Protein AF-A0A8X6Q2C7-F1 (afdb_monomer_lite)

InterPro domains:
  IPR036259 MFS transporter superfamily [G3DSA:1.20.1250.20] (1-107)
  IPR036259 MFS transporter superfamily [SSF103473] (2-97)

Structure (mmCIF, N/CA/C/O backbone):
data_AF-A0A8X6Q2C7-F1
#
_entry.id   AF-A0A8X6Q2C7-F1
#
loop_
_atom_site.group_PDB
_atom_site.id
_atom_site.type_symbol
_atom_site.label_atom_id
_atom_site.label_alt_id
_atom_site.label_comp_id
_atom_site.label_asym_id
_atom_site.label_entity_id
_atom_site.label_seq_id
_atom_site.pdbx_PDB_ins_code
_atom_site.Cartn_x
_atom_site.Cartn_y
_atom_site.Cartn_z
_atom_site.occupancy
_atom_site.B_iso_or_equiv
_atom_site.auth_seq_id
_atom_site.auth_comp_id
_atom_site.auth_asym_id
_atom_site.auth_atom_id
_atom_site.pdbx_PDB_model_num
ATOM 1 N N . MET A 1 1 ? -0.640 -6.255 -30.434 1.00 65.19 1 MET A N 1
ATOM 2 C CA . MET A 1 1 ? 0.072 -6.219 -29.133 1.00 65.19 1 MET A CA 1
ATOM 3 C C . MET A 1 1 ? -0.518 -5.208 -28.147 1.00 65.19 1 MET A C 1
ATOM 5 O O . MET A 1 1 ? -0.652 -5.557 -26.986 1.00 65.19 1 MET A O 1
ATOM 9 N N . VAL A 1 2 ? -0.962 -4.023 -28.588 1.00 87.00 2 VAL A N 1
ATOM 10 C CA . VAL A 1 2 ? -1.562 -2.977 -27.723 1.00 87.00 2 VAL A CA 1
ATOM 11 C C . VAL A 1 2 ? -2.723 -3.473 -26.843 1.00 87.00 2 VAL A C 1
ATOM 13 O O . VAL A 1 2 ? -2.757 -3.171 -25.655 1.00 87.00 2 VAL A O 1
ATOM 16 N N . TRP A 1 3 ? -3.629 -4.294 -27.386 1.00 92.06 3 TRP A N 1
ATOM 17 C CA . TRP A 1 3 ? -4.740 -4.887 -26.627 1.00 92.06 3 TRP A CA 1
ATOM 18 C C . TRP A 1 3 ? -4.294 -5.666 -25.384 1.00 92.06 3 TRP A C 1
ATOM 20 O O . TRP A 1 3 ? -4.934 -5.573 -24.341 1.00 92.06 3 TRP A O 1
ATOM 30 N N . LEU A 1 4 ? -3.173 -6.386 -25.470 1.00 89.19 4 LEU A N 1
ATOM 31 C CA . LEU A 1 4 ? -2.652 -7.189 -24.365 1.00 89.19 4 LEU A CA 1
ATOM 32 C C . LEU A 1 4 ? -2.062 -6.292 -23.267 1.00 89.19 4 LEU A C 1
ATOM 34 O O . LEU A 1 4 ? -2.323 -6.508 -22.088 1.00 89.19 4 LEU A O 1
ATOM 38 N N . THR A 1 5 ? -1.357 -5.223 -23.649 1.00 85.94 5 THR A N 1
ATOM 39 C CA . THR A 1 5 ? -0.850 -4.211 -22.710 1.00 85.94 5 THR A CA 1
ATOM 40 C C . THR A 1 5 ? -1.983 -3.471 -22.003 1.00 85.94 5 THR A C 1
ATOM 42 O O . THR A 1 5 ? -1.907 -3.251 -20.795 1.00 85.94 5 THR A O 1
ATOM 45 N N . ILE A 1 6 ? -3.049 -3.112 -22.726 1.00 89.88 6 ILE A N 1
ATOM 46 C CA . ILE A 1 6 ? -4.230 -2.468 -22.136 1.00 89.88 6 ILE A CA 1
ATOM 47 C C . ILE A 1 6 ? -4.904 -3.422 -21.154 1.00 89.88 6 ILE A C 1
ATOM 49 O O . ILE A 1 6 ? -5.174 -3.028 -20.024 1.00 89.88 6 ILE A O 1
ATOM 53 N N . PHE A 1 7 ? -5.120 -4.678 -21.549 1.00 94.31 7 PHE A N 1
ATOM 54 C CA . PHE A 1 7 ? -5.734 -5.685 -20.687 1.00 94.31 7 PHE A CA 1
ATOM 55 C C . PHE A 1 7 ? -4.966 -5.861 -19.370 1.00 94.31 7 PHE A C 1
ATOM 57 O O . PHE A 1 7 ? -5.559 -5.784 -18.292 1.00 94.31 7 PHE A O 1
ATOM 64 N N . PHE A 1 8 ? -3.640 -6.015 -19.440 1.00 87.88 8 PHE A N 1
ATOM 65 C CA . PHE A 1 8 ? -2.792 -6.147 -18.252 1.00 87.88 8 PHE A CA 1
ATOM 66 C C . PHE A 1 8 ? -2.813 -4.880 -17.384 1.00 87.88 8 PHE A C 1
ATOM 68 O O . PHE A 1 8 ? -2.935 -4.956 -16.163 1.00 87.88 8 PHE A O 1
ATOM 75 N N . SER A 1 9 ? -2.773 -3.703 -18.015 1.00 86.88 9 SER A N 1
ATOM 76 C CA . SER A 1 9 ? -2.796 -2.413 -17.314 1.00 86.88 9 SER A CA 1
ATOM 77 C C . SER A 1 9 ? -4.129 -2.149 -16.606 1.00 86.88 9 SER A C 1
ATOM 79 O O . SER A 1 9 ? -4.149 -1.622 -15.494 1.00 86.88 9 SER A O 1
ATOM 81 N N . MET A 1 10 ? -5.251 -2.507 -17.237 1.00 92.56 10 MET A N 1
ATOM 82 C CA . MET A 1 10 ? -6.589 -2.372 -16.651 1.00 92.56 10 MET A CA 1
ATOM 83 C C . MET A 1 10 ? -6.806 -3.364 -15.517 1.00 92.56 10 MET A C 1
ATOM 85 O O . MET A 1 10 ? -7.309 -2.976 -14.466 1.00 92.56 10 MET A O 1
ATOM 89 N N . SER A 1 11 ? -6.349 -4.605 -15.695 1.00 92.56 11 SER A N 1
ATOM 90 C CA . SER A 1 11 ? -6.397 -5.622 -14.645 1.00 92.56 11 SER A CA 1
ATOM 91 C C . SER A 1 11 ? -5.609 -5.166 -13.415 1.00 92.56 11 SER A C 1
ATOM 93 O O . SER A 1 11 ? -6.149 -5.144 -12.315 1.00 92.56 11 SER A O 1
ATOM 95 N N . GLY A 1 12 ? -4.369 -4.695 -13.595 1.00 89.38 12 GLY A N 1
ATOM 96 C CA . GLY A 1 12 ? -3.554 -4.173 -12.493 1.00 89.38 12 GLY A CA 1
ATOM 97 C C . GLY A 1 12 ? -4.211 -2.999 -11.758 1.00 89.38 12 GLY A C 1
ATOM 98 O O . GLY A 1 12 ? -4.233 -2.972 -10.529 1.00 89.38 12 GLY A O 1
ATOM 99 N N . LYS A 1 13 ? -4.817 -2.058 -12.493 1.00 88.75 13 LYS A N 1
ATOM 100 C CA . LYS A 1 13 ? -5.579 -0.949 -11.895 1.00 88.75 13 LYS A CA 1
ATOM 101 C C . LYS A 1 13 ? -6.782 -1.429 -11.083 1.00 88.75 13 LYS A C 1
ATOM 103 O O . LYS A 1 13 ? -7.018 -0.894 -10.002 1.00 88.75 13 LYS A O 1
ATOM 108 N N . PHE A 1 14 ? -7.515 -2.421 -11.585 1.00 92.44 14 PHE A N 1
ATOM 109 C CA . PHE A 1 14 ? -8.658 -3.000 -10.886 1.00 92.44 14 PHE A CA 1
ATOM 110 C C . PHE A 1 14 ? -8.239 -3.626 -9.551 1.00 92.44 14 PHE A C 1
ATOM 112 O O . PHE A 1 14 ? -8.782 -3.256 -8.512 1.00 92.44 14 PHE A O 1
ATOM 119 N N . PHE A 1 15 ? -7.217 -4.489 -9.558 1.00 90.81 15 PHE A N 1
ATOM 120 C CA . PHE A 1 15 ? -6.711 -5.112 -8.331 1.00 90.81 15 PHE A CA 1
ATOM 121 C C . PHE A 1 15 ? -6.189 -4.082 -7.332 1.00 90.81 15 PHE A C 1
ATOM 123 O O . PHE A 1 15 ? -6.486 -4.182 -6.149 1.00 90.81 15 PHE A O 1
ATOM 130 N N . ASN A 1 16 ? -5.475 -3.052 -7.792 1.00 88.25 16 ASN A N 1
ATOM 131 C CA . ASN A 1 16 ? -4.993 -2.000 -6.902 1.00 88.25 16 ASN A CA 1
ATOM 132 C C . ASN A 1 16 ? -6.144 -1.231 -6.229 1.00 88.25 16 ASN A C 1
ATOM 134 O O . ASN A 1 16 ? -6.060 -0.912 -5.046 1.00 88.25 16 ASN A O 1
ATOM 138 N N . SER A 1 17 ? -7.224 -0.950 -6.966 1.00 90.31 17 SER A N 1
ATOM 139 C CA . SER A 1 17 ? -8.415 -0.304 -6.403 1.00 90.31 17 SER A CA 1
ATOM 140 C C . SER A 1 17 ? -9.125 -1.201 -5.391 1.00 90.31 17 SER A C 1
ATOM 142 O O . SER A 1 17 ? -9.499 -0.723 -4.325 1.00 90.31 17 SER A O 1
ATOM 144 N N . ALA A 1 18 ? -9.285 -2.489 -5.706 1.00 91.62 18 ALA A N 1
ATOM 145 C CA . ALA A 1 18 ? -9.900 -3.457 -4.803 1.00 91.62 18 ALA A CA 1
ATOM 146 C C . ALA A 1 18 ? -9.090 -3.606 -3.506 1.00 91.62 18 ALA A C 1
ATOM 148 O O . ALA A 1 18 ? -9.654 -3.537 -2.422 1.00 91.62 18 ALA A O 1
ATOM 149 N N . SER A 1 19 ? -7.761 -3.719 -3.599 1.00 89.69 19 SER A N 1
ATOM 150 C CA . SER A 1 19 ? -6.889 -3.783 -2.421 1.00 89.69 19 SER A CA 1
ATOM 151 C C . SER A 1 19 ? -6.994 -2.535 -1.547 1.00 89.69 19 SER A C 1
ATOM 153 O O . SER A 1 19 ? -6.989 -2.646 -0.324 1.00 89.69 19 SER A O 1
ATOM 155 N N . PHE A 1 20 ? -7.099 -1.347 -2.151 1.00 86.94 20 PHE A N 1
ATOM 156 C CA . PHE A 1 20 ? -7.241 -0.101 -1.397 1.00 86.94 20 PHE A CA 1
ATOM 157 C C . PHE A 1 20 ? -8.557 -0.050 -0.606 1.00 86.94 20 PHE A C 1
ATOM 159 O O . PHE A 1 20 ? -8.554 0.358 0.554 1.00 86.94 20 PHE A O 1
ATOM 166 N N . ASP A 1 21 ? -9.655 -0.514 -1.205 1.00 88.81 21 ASP A N 1
ATOM 167 C CA . ASP A 1 21 ? -10.957 -0.620 -0.539 1.00 88.81 21 ASP A CA 1
ATOM 168 C C . ASP A 1 21 ? -10.921 -1.632 0.620 1.00 88.81 21 ASP A C 1
ATOM 170 O O . ASP A 1 21 ? -11.278 -1.303 1.752 1.00 88.81 21 ASP A O 1
ATOM 174 N N . THR A 1 22 ? -10.352 -2.821 0.383 1.00 88.25 22 THR A N 1
ATOM 175 C CA . THR A 1 22 ? -10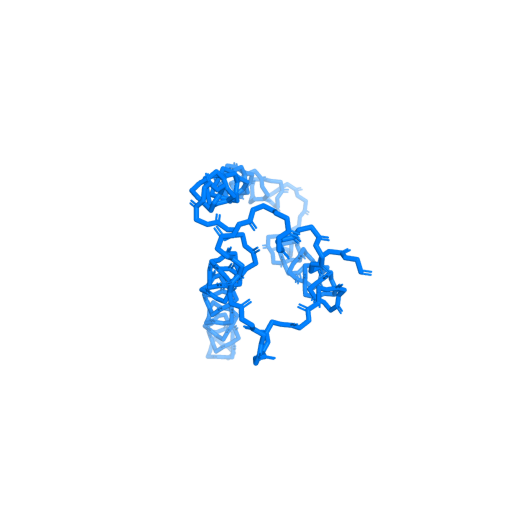.189 -3.859 1.412 1.00 88.25 22 THR A CA 1
ATOM 176 C C . THR A 1 22 ? -9.384 -3.365 2.611 1.00 88.25 22 THR A C 1
ATOM 178 O O . THR A 1 22 ? -9.774 -3.610 3.749 1.00 88.25 22 THR A O 1
ATOM 181 N N . VAL A 1 23 ? -8.281 -2.638 2.396 1.00 86.25 23 VAL A N 1
ATOM 182 C CA . VAL A 1 23 ? -7.478 -2.067 3.495 1.00 86.25 23 VAL A CA 1
ATOM 183 C C . VAL A 1 23 ? -8.300 -1.080 4.324 1.00 86.25 23 VAL 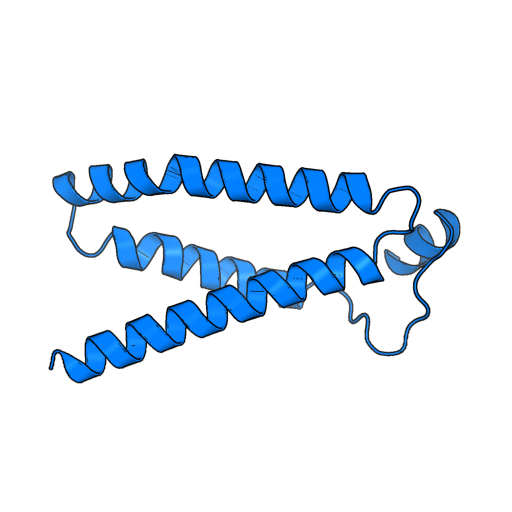A C 1
ATOM 185 O O . VAL A 1 23 ? -8.159 -1.036 5.548 1.00 86.25 23 VAL A O 1
ATOM 188 N N . TYR A 1 24 ? -9.175 -0.305 3.684 1.00 84.94 24 TYR A N 1
ATOM 189 C CA . TYR A 1 24 ? -10.034 0.651 4.375 1.00 84.94 24 TYR A CA 1
ATOM 190 C C . TYR A 1 24 ? -11.059 -0.057 5.270 1.00 84.94 24 TYR A C 1
ATOM 192 O O . TYR A 1 24 ? -11.215 0.304 6.438 1.00 84.94 24 TYR A O 1
ATOM 200 N N . ILE A 1 25 ? -11.691 -1.114 4.753 1.00 86.00 25 ILE A N 1
ATOM 201 C CA . ILE A 1 25 ? -12.619 -1.964 5.512 1.00 86.00 25 ILE A CA 1
ATOM 202 C C . ILE A 1 25 ? -11.889 -2.651 6.668 1.00 86.00 25 ILE A C 1
ATOM 204 O O . ILE A 1 25 ? -12.319 -2.557 7.813 1.00 86.00 25 ILE A O 1
ATOM 208 N N . TYR A 1 26 ? -10.732 -3.253 6.402 1.00 84.56 26 TYR A N 1
ATOM 209 C CA . TYR A 1 26 ? -9.921 -3.933 7.411 1.00 84.56 26 TYR A CA 1
ATOM 210 C C . TYR A 1 26 ? -9.486 -2.990 8.544 1.00 84.56 26 TYR A C 1
ATOM 212 O O . TYR A 1 26 ? -9.532 -3.335 9.725 1.00 84.56 26 TYR A O 1
ATOM 220 N N . THR A 1 27 ? -9.133 -1.748 8.202 1.00 82.88 27 THR A N 1
ATOM 221 C CA . THR A 1 27 ? -8.837 -0.703 9.192 1.00 82.88 27 THR A CA 1
ATOM 222 C C . THR A 1 27 ? -10.075 -0.382 10.040 1.00 82.88 27 THR A C 1
ATOM 224 O O . THR A 1 27 ? -9.965 -0.145 11.241 1.00 82.88 27 THR A O 1
ATOM 227 N N . ALA A 1 28 ? -11.275 -0.403 9.461 1.00 80.94 28 ALA A N 1
ATOM 228 C CA . ALA A 1 28 ? -12.500 -0.224 10.231 1.00 80.94 28 ALA A CA 1
ATOM 229 C C . ALA A 1 28 ? -12.818 -1.425 11.140 1.00 80.94 28 ALA A C 1
ATOM 231 O O . ALA A 1 28 ? -13.373 -1.227 12.216 1.00 80.94 28 ALA A O 1
ATOM 232 N N . GLU A 1 29 ? -12.455 -2.645 10.751 1.00 82.50 29 GLU A N 1
ATOM 233 C CA . GLU A 1 29 ? -12.745 -3.858 11.525 1.00 82.50 29 GLU A CA 1
ATOM 234 C C . GLU A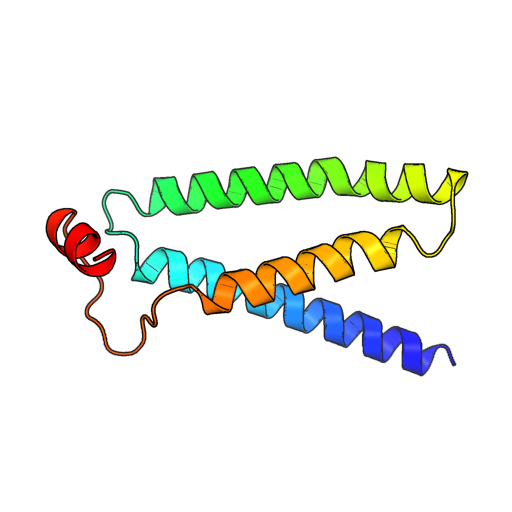 1 29 ? -11.811 -4.063 12.721 1.00 82.50 29 GLU A C 1
ATOM 236 O O . GLU A 1 29 ? -12.247 -4.587 13.741 1.00 82.50 29 GLU A O 1
ATOM 241 N N . ILE A 1 30 ? -10.549 -3.639 12.628 1.00 80.62 30 ILE A N 1
ATOM 242 C CA . ILE A 1 30 ? -9.556 -3.862 13.695 1.00 80.62 30 ILE A CA 1
ATOM 243 C C . ILE A 1 30 ? -9.462 -2.715 14.681 1.00 80.62 30 ILE A C 1
ATOM 245 O O . ILE A 1 30 ? -9.239 -2.939 15.871 1.00 80.62 30 ILE A O 1
ATOM 249 N N . PHE A 1 31 ? -9.594 -1.479 14.205 1.00 78.81 31 PHE A N 1
ATOM 250 C CA . PHE A 1 31 ? -9.421 -0.328 15.076 1.00 78.81 31 PHE A CA 1
ATOM 251 C C . PHE A 1 31 ? -10.751 0.034 15.756 1.00 78.81 31 PHE A C 1
ATOM 253 O O . PHE A 1 31 ? -11.753 0.271 15.060 1.00 78.81 31 PHE A O 1
ATOM 260 N N . PRO A 1 32 ? -10.775 0.144 17.102 1.00 78.56 32 PRO A N 1
ATOM 261 C CA . PRO A 1 32 ? -11.970 0.557 17.819 1.00 78.56 32 PRO A CA 1
ATOM 262 C C . PRO A 1 32 ? -12.317 2.007 17.484 1.00 78.56 32 PRO A C 1
ATOM 264 O O . PRO A 1 32 ? -11.459 2.812 17.104 1.00 78.56 32 PRO A O 1
ATOM 267 N N . THR A 1 33 ? -13.590 2.358 17.630 1.00 80.94 33 THR A N 1
ATOM 268 C CA . THR A 1 33 ? -14.180 3.639 17.200 1.00 80.94 33 THR A CA 1
ATOM 269 C C . THR A 1 33 ? -13.408 4.863 17.695 1.00 80.94 33 THR A C 1
ATOM 271 O O . THR A 1 33 ? -13.285 5.842 16.961 1.00 80.94 33 THR A O 1
ATOM 274 N N . VAL A 1 34 ? -12.818 4.788 18.893 1.00 80.56 34 VAL A N 1
ATOM 275 C CA . VAL A 1 34 ? -12.015 5.863 19.501 1.00 80.56 34 VAL A CA 1
ATOM 276 C C . VAL A 1 34 ? -10.722 6.197 18.745 1.00 80.56 34 VAL A C 1
ATOM 278 O O . VAL A 1 34 ? -10.306 7.352 18.745 1.00 80.56 34 VAL A O 1
ATOM 281 N N . VAL A 1 35 ? -10.093 5.227 18.073 1.00 82.38 35 VAL A N 1
ATOM 282 C CA . VAL A 1 35 ? -8.812 5.415 17.352 1.00 82.38 35 VAL A CA 1
ATOM 283 C C . VAL A 1 35 ? -8.927 5.183 15.848 1.00 82.38 35 VAL A C 1
ATOM 285 O O . VAL A 1 35 ? -7.992 5.488 15.107 1.00 82.38 35 VAL A O 1
ATOM 288 N N . ARG A 1 36 ? -10.083 4.714 15.365 1.00 84.56 36 ARG A N 1
ATOM 289 C CA . ARG A 1 36 ? -10.332 4.429 13.945 1.00 84.56 36 ARG A CA 1
ATOM 290 C C . ARG A 1 36 ? -10.040 5.626 13.040 1.00 84.56 36 ARG A C 1
ATOM 292 O O . ARG A 1 36 ? -9.354 5.475 12.034 1.00 84.56 36 ARG A O 1
ATOM 299 N N . ASN A 1 37 ? -10.479 6.827 13.424 1.00 87.75 37 ASN A N 1
ATOM 300 C CA . ASN A 1 37 ? -10.205 8.046 12.650 1.00 87.75 37 ASN A CA 1
ATOM 301 C C . ASN A 1 37 ? -8.706 8.367 12.558 1.00 87.75 37 ASN A C 1
ATOM 303 O O . ASN A 1 37 ? -8.236 8.823 11.517 1.00 87.75 37 ASN A O 1
ATOM 307 N N . VAL A 1 38 ? -7.941 8.101 13.620 1.00 90.06 38 VAL A N 1
ATOM 308 C CA . VAL A 1 38 ? -6.487 8.316 13.631 1.00 90.06 38 VAL A CA 1
ATOM 309 C C . VAL A 1 38 ? -5.789 7.294 12.732 1.00 90.06 38 VAL A C 1
ATOM 311 O O . VAL A 1 38 ? -4.916 7.676 11.955 1.00 90.06 38 VAL A O 1
ATOM 314 N N . ALA A 1 39 ? -6.208 6.025 12.768 1.00 86.69 39 ALA A N 1
ATOM 315 C CA . ALA A 1 39 ? -5.671 4.963 11.912 1.00 86.69 39 ALA A CA 1
ATOM 316 C C . ALA A 1 39 ? -5.950 5.205 10.413 1.00 86.69 39 ALA A C 1
ATOM 318 O O . ALA A 1 39 ? -5.078 5.053 9.555 1.00 86.69 39 ALA A O 1
ATOM 319 N N . VAL A 1 40 ? -7.160 5.655 10.080 1.00 89.06 40 VAL A N 1
ATOM 320 C CA . VAL A 1 40 ? -7.518 6.039 8.707 1.00 89.06 40 VAL A CA 1
ATOM 321 C C . VAL A 1 40 ? -6.767 7.305 8.264 1.00 89.06 40 VAL A C 1
ATOM 323 O O . VAL A 1 40 ? -6.311 7.407 7.122 1.00 89.06 40 VAL A O 1
ATOM 326 N N . GLY A 1 41 ? -6.589 8.277 9.162 1.00 90.62 41 GLY A N 1
ATOM 327 C CA . GLY A 1 41 ? -5.828 9.496 8.880 1.00 90.62 41 GLY A CA 1
ATOM 328 C C . GLY A 1 41 ? -4.338 9.232 8.637 1.00 90.62 41 GLY A C 1
ATOM 329 O O . GLY A 1 41 ? -3.749 9.788 7.704 1.00 90.62 41 GLY A O 1
ATOM 330 N N . SER A 1 42 ? -3.723 8.350 9.428 1.00 90.38 42 SER A N 1
ATOM 331 C CA . SER A 1 42 ? -2.309 7.989 9.281 1.00 90.38 42 SER A CA 1
ATOM 332 C C . SER A 1 42 ? -2.053 7.211 7.987 1.00 90.38 42 SER A C 1
ATOM 334 O O . SER A 1 42 ? -1.153 7.575 7.227 1.00 90.38 42 SER A O 1
ATOM 336 N N . SER A 1 43 ? -2.895 6.224 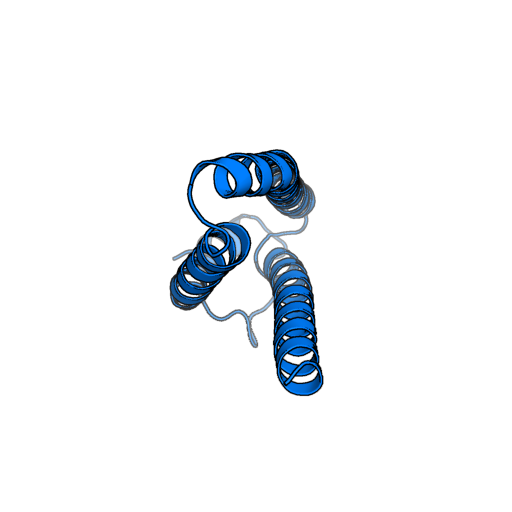7.663 1.00 87.69 43 SER A N 1
ATOM 337 C CA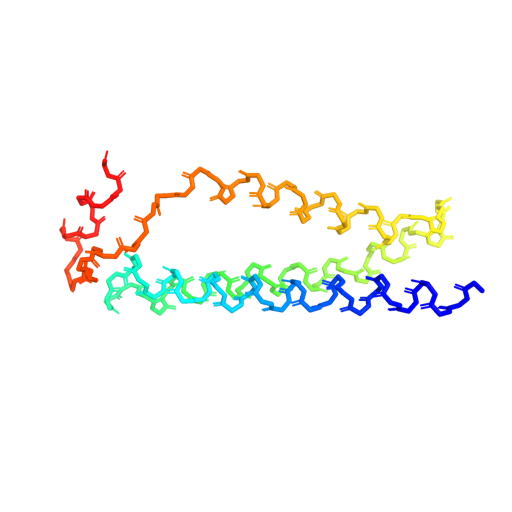 . SER A 1 43 ? -2.812 5.482 6.395 1.00 87.69 43 SER A CA 1
ATOM 338 C C . SER A 1 43 ? -2.996 6.396 5.178 1.00 87.69 43 SER A C 1
ATOM 340 O O . SER A 1 43 ? -2.213 6.334 4.228 1.00 87.69 43 SER A O 1
ATOM 342 N N . SER A 1 44 ? -3.947 7.334 5.236 1.00 89.56 44 SER A N 1
ATOM 343 C CA . SER A 1 44 ? -4.141 8.353 4.194 1.00 89.56 44 SER A CA 1
ATOM 344 C C . SER A 1 44 ? -2.919 9.259 4.018 1.00 89.56 44 SER A C 1
ATOM 346 O O . SER A 1 44 ? -2.584 9.654 2.899 1.00 89.56 44 SER A O 1
ATOM 348 N N . THR A 1 45 ? -2.227 9.587 5.109 1.00 93.19 45 THR A N 1
ATOM 349 C CA . THR A 1 45 ? -0.997 10.389 5.062 1.00 93.19 45 THR A CA 1
ATOM 350 C C . THR A 1 45 ? 0.118 9.626 4.349 1.00 93.19 45 THR A C 1
ATOM 352 O O . THR A 1 45 ? 0.779 10.185 3.473 1.00 93.19 45 THR A O 1
ATOM 355 N N . TRP A 1 46 ? 0.273 8.332 4.638 1.00 91.12 46 TRP A N 1
ATOM 356 C CA . TRP A 1 46 ? 1.249 7.482 3.954 1.00 91.12 46 TRP A CA 1
ATOM 357 C C . TRP A 1 46 ? 0.943 7.324 2.459 1.00 91.12 46 TRP A C 1
ATOM 359 O O . TRP A 1 46 ? 1.840 7.440 1.623 1.00 91.12 46 TRP A O 1
ATOM 369 N N . ALA A 1 47 ? -0.335 7.169 2.099 1.00 89.12 47 ALA A N 1
ATOM 370 C CA . ALA A 1 47 ? -0.767 7.137 0.702 1.00 89.12 47 ALA A CA 1
ATOM 371 C C . ALA A 1 47 ? -0.397 8.431 -0.049 1.00 89.12 47 ALA A C 1
ATOM 373 O O . ALA A 1 47 ? 0.083 8.382 -1.184 1.00 89.12 47 ALA A O 1
ATOM 374 N N . ARG A 1 48 ? -0.549 9.598 0.596 1.00 92.12 48 ARG A N 1
ATOM 375 C CA . ARG A 1 48 ? -0.137 10.894 0.025 1.00 92.12 48 ARG A CA 1
ATOM 376 C C . ARG A 1 48 ? 1.374 11.000 -0.150 1.00 92.12 48 ARG A C 1
ATOM 378 O O . ARG A 1 48 ? 1.812 11.517 -1.172 1.00 92.12 48 ARG A O 1
ATOM 385 N N . ILE A 1 49 ? 2.168 10.484 0.789 1.00 94.31 49 ILE A N 1
ATOM 386 C CA . ILE A 1 49 ? 3.630 10.414 0.636 1.00 94.31 49 ILE A CA 1
ATOM 387 C C . ILE A 1 49 ? 3.990 9.567 -0.592 1.00 94.31 49 ILE A C 1
ATOM 389 O O . ILE A 1 49 ? 4.784 10.005 -1.421 1.00 94.31 49 ILE A O 1
ATOM 393 N N . GLY A 1 50 ? 3.346 8.412 -0.781 1.00 89.81 50 GLY A N 1
ATOM 394 C CA . GLY A 1 50 ? 3.523 7.596 -1.988 1.00 89.81 50 GLY A CA 1
ATOM 395 C C . GLY A 1 50 ? 3.192 8.356 -3.280 1.00 89.81 50 GLY A C 1
ATOM 396 O O . GLY A 1 50 ? 3.954 8.304 -4.246 1.00 89.81 50 GLY A O 1
ATOM 397 N N . ALA A 1 51 ? 2.103 9.130 -3.282 1.00 90.62 51 ALA A N 1
ATOM 398 C CA . ALA A 1 51 ? 1.728 9.973 -4.418 1.00 90.62 51 ALA A CA 1
ATOM 399 C C . ALA A 1 51 ? 2.744 11.096 -4.698 1.00 90.62 51 ALA A C 1
ATOM 401 O O . ALA A 1 51 ? 2.991 11.410 -5.861 1.00 90.62 51 ALA A O 1
ATOM 402 N N . LEU A 1 52 ? 3.370 11.667 -3.661 1.00 94.00 52 LEU A N 1
ATOM 403 C CA . LEU A 1 52 ? 4.448 12.652 -3.812 1.00 94.00 52 LEU A CA 1
ATOM 404 C C . LEU A 1 52 ? 5.710 12.035 -4.423 1.00 94.00 52 LEU A C 1
ATOM 406 O O . LEU A 1 52 ? 6.391 12.703 -5.194 1.00 94.00 52 LEU A O 1
ATOM 410 N N . VAL A 1 53 ? 6.010 10.769 -4.118 1.00 90.81 53 VAL A N 1
ATOM 411 C CA . VAL A 1 53 ? 7.180 10.047 -4.649 1.00 90.81 53 VAL A CA 1
ATOM 412 C C . VAL A 1 53 ? 6.966 9.583 -6.099 1.00 90.81 53 VAL A C 1
ATOM 414 O O . VAL A 1 53 ? 7.921 9.506 -6.873 1.00 90.81 53 VAL A O 1
ATOM 417 N N . ALA A 1 54 ? 5.722 9.329 -6.513 1.00 88.19 54 ALA A N 1
ATOM 418 C CA . ALA A 1 54 ? 5.377 8.854 -7.857 1.00 88.19 54 ALA A CA 1
ATOM 419 C C . ALA A 1 54 ? 5.991 9.658 -9.034 1.00 88.19 54 ALA A C 1
ATOM 421 O O . ALA A 1 54 ? 6.570 9.030 -9.927 1.00 88.19 54 ALA A O 1
ATOM 422 N N . PRO A 1 55 ? 5.927 11.008 -9.086 1.00 89.44 55 PRO A N 1
ATOM 423 C CA . PRO A 1 55 ? 6.556 11.773 -10.166 1.00 89.44 55 PRO A CA 1
ATOM 424 C C . PRO A 1 55 ? 8.085 11.645 -10.181 1.00 89.44 55 PRO A C 1
ATOM 426 O O . PRO A 1 55 ? 8.671 11.602 -11.261 1.00 89.44 55 PRO A O 1
ATOM 429 N N . PHE A 1 56 ? 8.733 11.504 -9.020 1.00 88.12 56 PHE A N 1
ATOM 430 C CA . PHE A 1 56 ? 10.184 11.309 -8.949 1.00 88.12 56 PHE A CA 1
ATOM 431 C C . PHE A 1 56 ? 10.605 9.957 -9.527 1.00 88.12 56 PHE A C 1
ATOM 433 O O . PHE A 1 56 ? 11.601 9.886 -10.240 1.00 88.12 56 PHE A O 1
ATOM 440 N N . ILE A 1 57 ? 9.821 8.896 -9.302 1.00 86.06 57 ILE A N 1
ATOM 441 C CA . ILE A 1 57 ? 10.071 7.580 -9.919 1.00 86.06 57 ILE A CA 1
ATOM 442 C C . ILE A 1 57 ? 10.040 7.692 -11.448 1.00 86.06 57 ILE A C 1
ATOM 444 O O . ILE A 1 57 ? 10.886 7.118 -12.135 1.00 86.06 57 ILE A O 1
ATOM 448 N N . ARG A 1 58 ? 9.087 8.460 -11.990 1.00 83.69 58 ARG A N 1
ATOM 449 C CA . ARG A 1 58 ? 9.006 8.714 -13.432 1.00 83.69 58 ARG A CA 1
ATOM 450 C C . ARG A 1 58 ? 10.205 9.521 -13.934 1.00 83.69 58 ARG A C 1
ATOM 452 O O . ARG A 1 58 ? 10.772 9.165 -14.957 1.00 83.69 58 ARG A O 1
ATOM 459 N N . GLN A 1 59 ? 10.623 10.545 -13.198 1.00 85.12 59 GLN A N 1
ATOM 460 C CA . GLN A 1 59 ? 11.766 11.376 -13.575 1.00 85.12 59 GLN A CA 1
ATOM 461 C C . GLN A 1 59 ? 13.092 10.597 -13.563 1.00 85.12 59 GLN A C 1
ATOM 463 O O . GLN A 1 59 ? 13.923 10.774 -14.447 1.00 85.12 59 GLN A O 1
ATOM 468 N N . VAL A 1 60 ? 13.286 9.692 -12.599 1.00 81.81 60 VAL A N 1
ATOM 469 C CA . VAL A 1 60 ? 14.465 8.808 -12.549 1.00 81.81 60 VAL A CA 1
ATOM 470 C C . VAL A 1 60 ? 14.460 7.811 -13.712 1.00 81.81 60 VAL A C 1
ATOM 472 O O . VAL A 1 60 ? 15.512 7.490 -14.269 1.00 81.81 60 VAL A O 1
ATOM 475 N N . ALA A 1 61 ? 13.284 7.347 -14.133 1.00 78.06 61 ALA A N 1
ATOM 476 C CA . ALA A 1 61 ? 13.166 6.446 -15.273 1.00 78.06 61 ALA A CA 1
ATOM 477 C C . ALA A 1 61 ? 13.596 7.069 -16.605 1.00 78.06 61 ALA A C 1
ATOM 479 O O . ALA A 1 61 ? 14.130 6.348 -17.447 1.00 78.06 61 ALA A O 1
ATOM 480 N N . ASP A 1 62 ? 13.408 8.381 -16.774 1.00 77.31 62 ASP A N 1
ATOM 481 C CA . ASP A 1 62 ? 13.852 9.106 -17.969 1.00 77.31 62 ASP A CA 1
ATOM 482 C C . ASP A 1 62 ? 15.390 9.130 -18.092 1.00 77.31 62 ASP A C 1
ATOM 484 O O . ASP A 1 62 ? 15.916 9.249 -19.196 1.00 77.31 62 ASP A O 1
ATOM 488 N N . VAL A 1 63 ? 16.118 8.967 -16.977 1.00 78.88 63 VAL A N 1
ATOM 489 C CA . VAL A 1 63 ? 17.594 8.988 -16.929 1.00 78.88 63 VAL A CA 1
ATOM 490 C C . VAL A 1 63 ? 18.205 7.581 -16.951 1.00 78.88 63 VAL A C 1
ATOM 492 O O . VAL A 1 63 ? 19.315 7.405 -17.443 1.00 78.88 63 VAL A O 1
ATOM 495 N N . THR A 1 64 ? 17.513 6.570 -16.411 1.00 76.62 64 THR A N 1
ATOM 496 C CA . THR A 1 64 ? 18.046 5.198 -16.297 1.00 76.62 64 THR A CA 1
ATOM 497 C C . THR A 1 64 ? 17.497 4.249 -17.364 1.00 76.62 64 THR A C 1
ATOM 499 O O . THR A 1 64 ? 18.236 3.832 -18.248 1.00 76.62 64 THR A O 1
ATOM 502 N N . HIS A 1 65 ? 16.221 3.859 -17.272 1.00 74.31 65 HIS A N 1
ATOM 503 C CA . HIS A 1 65 ? 15.591 2.884 -18.169 1.00 74.31 65 HIS A CA 1
ATOM 504 C C . HIS A 1 65 ? 14.058 2.986 -18.116 1.00 74.31 65 HIS A C 1
ATOM 506 O O . HIS A 1 65 ? 13.461 3.070 -17.042 1.00 74.31 65 HIS A O 1
ATOM 512 N N . HIS A 1 66 ? 13.405 2.834 -19.274 1.00 75.25 66 HIS A N 1
ATOM 513 C CA . HIS A 1 66 ? 11.942 2.899 -19.425 1.00 75.25 66 HIS A CA 1
ATOM 514 C C . HIS A 1 66 ? 11.159 1.848 -18.607 1.00 75.25 66 HIS A C 1
ATOM 516 O O . HIS A 1 66 ? 9.964 2.015 -18.379 1.00 75.25 66 HIS A O 1
ATOM 522 N N . SER A 1 67 ? 11.803 0.773 -18.138 1.00 77.81 67 SER A N 1
ATOM 523 C CA . SER A 1 67 ? 11.155 -0.282 -17.338 1.00 77.81 67 SER A CA 1
ATOM 524 C C . SER A 1 67 ? 10.962 0.087 -15.859 1.00 77.81 67 SER A C 1
ATOM 526 O O . SER A 1 67 ? 10.144 -0.525 -15.171 1.00 77.81 67 SER A O 1
ATOM 528 N N . VAL A 1 68 ? 11.687 1.092 -15.358 1.00 82.31 68 VAL A N 1
ATOM 529 C CA . VAL A 1 68 ? 11.685 1.515 -13.943 1.00 82.31 68 VAL A CA 1
ATOM 530 C C . VAL A 1 68 ? 10.289 1.912 -13.417 1.00 82.31 68 VAL A C 1
ATOM 532 O O . VAL A 1 68 ? 9.920 1.436 -12.341 1.00 82.31 68 VAL A O 1
ATOM 535 N N . PRO A 1 69 ? 9.452 2.685 -14.144 1.00 82.50 69 PRO A N 1
ATOM 536 C CA . PRO A 1 69 ? 8.133 3.108 -13.670 1.00 82.50 69 PRO A CA 1
ATOM 537 C C . PRO A 1 69 ? 7.138 1.963 -13.518 1.00 82.50 69 PRO A C 1
ATOM 539 O O . PRO A 1 69 ? 6.128 2.137 -12.847 1.00 82.50 69 PRO A O 1
ATOM 542 N N . MET A 1 70 ? 7.384 0.817 -14.161 1.00 81.12 70 MET A 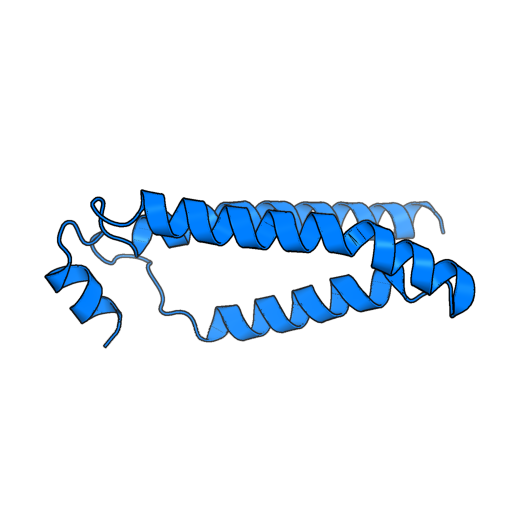N 1
ATOM 543 C CA . MET A 1 70 ? 6.548 -0.373 -14.003 1.00 81.12 70 MET A CA 1
ATOM 544 C C . MET A 1 70 ? 7.116 -1.311 -12.938 1.00 81.12 70 MET A C 1
ATOM 546 O O . MET A 1 70 ? 6.367 -1.827 -12.111 1.00 81.12 70 MET A O 1
ATOM 550 N N . ALA A 1 71 ? 8.438 -1.505 -12.927 1.00 86.50 71 ALA A N 1
ATOM 551 C CA . ALA A 1 71 ? 9.097 -2.441 -12.022 1.00 86.50 71 ALA A CA 1
ATOM 552 C C . ALA A 1 71 ? 9.034 -1.999 -10.552 1.00 86.50 71 ALA A C 1
ATOM 554 O O . ALA A 1 71 ? 8.774 -2.826 -9.683 1.00 86.50 71 ALA A O 1
ATOM 555 N N . VAL A 1 72 ? 9.234 -0.707 -10.266 1.00 88.62 72 VAL A N 1
ATOM 556 C CA . VAL A 1 72 ? 9.263 -0.186 -8.887 1.00 88.62 72 VAL A CA 1
ATOM 557 C C . VAL A 1 72 ? 7.905 -0.328 -8.186 1.00 88.62 72 VAL A C 1
ATOM 559 O O . VAL A 1 72 ? 7.845 -1.022 -7.170 1.00 88.62 72 VAL A O 1
ATOM 562 N N . PRO A 1 73 ? 6.797 0.255 -8.692 1.00 86.94 73 PRO A N 1
ATOM 563 C CA . PRO A 1 73 ? 5.496 0.081 -8.053 1.00 86.94 73 PRO A CA 1
ATOM 564 C C . PRO A 1 73 ? 5.027 -1.377 -8.088 1.00 86.94 73 PRO A C 1
ATOM 566 O O . PRO A 1 73 ? 4.472 -1.839 -7.099 1.00 86.94 73 PRO A O 1
ATOM 569 N N . GLY A 1 74 ? 5.313 -2.131 -9.158 1.00 88.00 74 GLY A N 1
ATOM 570 C CA . GLY A 1 74 ? 4.989 -3.559 -9.220 1.00 88.00 74 GLY A CA 1
ATOM 571 C C . GLY A 1 74 ? 5.676 -4.378 -8.120 1.00 88.00 74 GLY A C 1
ATOM 572 O O . GLY A 1 74 ? 5.026 -5.176 -7.448 1.00 88.00 74 GLY A O 1
ATOM 573 N N . GLY A 1 75 ? 6.969 -4.141 -7.879 1.00 91.38 75 GLY A N 1
ATOM 574 C CA . GLY A 1 75 ? 7.713 -4.786 -6.795 1.00 91.38 75 GLY A CA 1
ATOM 575 C C . GLY A 1 75 ? 7.184 -4.407 -5.411 1.00 91.38 75 GLY A C 1
ATOM 576 O O . GLY A 1 75 ? 6.985 -5.280 -4.568 1.00 91.38 75 GLY A O 1
ATOM 577 N N . LEU A 1 76 ? 6.876 -3.124 -5.196 1.00 89.81 76 LEU A N 1
ATOM 578 C CA . LEU A 1 76 ? 6.269 -2.650 -3.948 1.00 89.81 76 LEU A CA 1
ATOM 579 C C . LEU A 1 76 ? 4.897 -3.292 -3.693 1.00 89.81 76 LEU A C 1
ATOM 581 O O . LEU A 1 76 ? 4.611 -3.673 -2.560 1.00 89.81 76 LEU A O 1
ATOM 585 N N . SER A 1 77 ? 4.071 -3.473 -4.729 1.00 89.38 77 SER A N 1
ATOM 586 C CA . SER A 1 77 ? 2.778 -4.160 -4.613 1.00 89.38 77 SER A CA 1
ATOM 587 C C . SER A 1 77 ? 2.928 -5.631 -4.218 1.00 89.38 77 SER A C 1
ATOM 589 O O . SER A 1 77 ? 2.160 -6.110 -3.387 1.00 89.38 77 SER A O 1
ATOM 591 N N . ILE A 1 78 ? 3.926 -6.345 -4.756 1.00 91.12 78 ILE A N 1
ATOM 592 C CA . ILE A 1 78 ? 4.196 -7.743 -4.376 1.00 91.12 78 ILE A CA 1
ATOM 593 C C . ILE A 1 78 ? 4.619 -7.823 -2.908 1.00 91.12 78 ILE A C 1
ATOM 595 O O . ILE A 1 78 ? 4.074 -8.630 -2.158 1.00 91.12 78 ILE A O 1
ATOM 599 N N . ILE A 1 79 ? 5.548 -6.961 -2.483 1.00 92.12 79 ILE A N 1
ATOM 600 C CA . ILE A 1 79 ? 5.994 -6.895 -1.085 1.00 92.12 79 ILE A CA 1
ATOM 601 C C . ILE A 1 79 ? 4.804 -6.597 -0.167 1.00 92.12 79 ILE A C 1
ATOM 603 O O . ILE A 1 79 ? 4.601 -7.301 0.816 1.00 92.12 79 ILE A O 1
ATOM 607 N N . SER A 1 80 ? 3.970 -5.615 -0.517 1.00 88.88 80 SER A N 1
ATOM 608 C CA . SER A 1 80 ? 2.756 -5.293 0.240 1.00 88.88 80 SER A CA 1
ATOM 609 C C . SER A 1 80 ? 1.802 -6.484 0.347 1.00 88.88 80 SER A C 1
ATOM 611 O O . SER A 1 80 ? 1.259 -6.727 1.420 1.00 88.88 80 SER A O 1
ATOM 613 N N . GLY A 1 81 ? 1.599 -7.232 -0.741 1.00 88.88 81 GLY A N 1
ATOM 614 C CA . GLY A 1 81 ? 0.750 -8.424 -0.741 1.00 88.88 81 GLY A CA 1
ATOM 615 C C . GLY A 1 81 ? 1.295 -9.529 0.164 1.00 88.88 81 GLY A C 1
ATOM 616 O O . GLY A 1 81 ? 0.534 -10.131 0.914 1.00 88.88 81 GLY A O 1
ATOM 617 N N . LEU A 1 82 ? 2.614 -9.747 0.160 1.00 91.06 82 LEU A N 1
ATOM 618 C CA . LEU A 1 82 ? 3.269 -10.691 1.070 1.00 91.06 82 LEU A CA 1
ATOM 619 C C . LEU A 1 82 ? 3.130 -10.262 2.533 1.00 91.06 82 LEU A C 1
ATOM 621 O O . LEU A 1 82 ? 2.843 -11.097 3.384 1.00 91.06 82 LEU A O 1
ATOM 625 N N . LEU A 1 83 ? 3.285 -8.968 2.827 1.00 87.19 83 LEU A N 1
ATOM 626 C CA . LEU A 1 83 ? 3.078 -8.433 4.174 1.00 87.19 83 LEU A CA 1
ATOM 627 C C . LEU A 1 83 ? 1.626 -8.601 4.642 1.00 87.19 83 LEU A C 1
ATOM 629 O O . LEU A 1 83 ? 1.393 -8.849 5.821 1.00 87.19 83 LEU A O 1
ATOM 633 N N . MET A 1 84 ? 0.654 -8.518 3.731 1.00 86.56 84 MET A N 1
ATOM 634 C CA . MET A 1 84 ? -0.760 -8.725 4.053 1.00 86.56 84 MET A CA 1
ATOM 635 C C . MET A 1 84 ? -1.062 -10.164 4.495 1.00 86.56 84 MET A C 1
ATOM 637 O O . MET A 1 84 ? -2.010 -10.380 5.237 1.00 86.56 84 MET A O 1
ATOM 641 N N . LEU A 1 85 ? -0.247 -11.151 4.107 1.00 85.00 85 LEU A N 1
ATOM 642 C CA . LEU A 1 85 ? -0.400 -12.533 4.581 1.00 85.00 85 LEU A CA 1
ATOM 643 C C . LEU A 1 85 ? -0.041 -12.700 6.065 1.00 85.00 85 LEU A C 1
ATOM 645 O O . LEU A 1 85 ? -0.420 -13.698 6.668 1.00 85.00 85 LEU A O 1
ATOM 649 N N . LEU A 1 86 ? 0.694 -11.749 6.654 1.00 84.88 86 LEU A N 1
ATOM 650 C CA . LEU A 1 86 ? 1.006 -11.746 8.086 1.00 84.88 86 LEU A CA 1
ATOM 651 C C . LEU A 1 86 ? -0.120 -11.125 8.925 1.00 84.88 86 LEU A C 1
ATOM 653 O O . LEU A 1 86 ? -0.066 -11.187 10.153 1.00 84.88 86 LEU A O 1
ATOM 657 N N . LEU A 1 87 ? -1.112 -10.494 8.290 1.00 80.69 87 LEU A N 1
ATOM 658 C CA . LEU A 1 87 ? -2.215 -9.859 8.997 1.00 80.69 87 LEU A CA 1
ATOM 659 C C . LEU A 1 87 ? -3.216 -10.914 9.503 1.00 80.69 87 LEU A C 1
ATOM 661 O O . LEU A 1 87 ? -3.544 -11.852 8.773 1.00 80.69 87 LEU A O 1
ATOM 665 N N . PRO A 1 88 ? -3.712 -10.775 10.745 1.00 73.50 88 PRO A N 1
ATOM 666 C CA . PRO A 1 88 ? -4.694 -11.692 11.304 1.00 73.50 88 PRO A CA 1
ATOM 667 C C . PRO A 1 88 ? -6.030 -11.606 10.561 1.00 73.50 88 PRO A C 1
ATOM 669 O O . PRO A 1 88 ? -6.498 -10.533 10.193 1.00 73.50 88 PRO A O 1
ATOM 672 N N . GLU A 1 89 ? -6.694 -12.747 10.400 1.00 76.94 89 GLU A N 1
ATOM 673 C CA . GLU A 1 89 ? -8.017 -12.792 9.781 1.00 76.94 89 GLU A CA 1
ATOM 674 C C . GLU A 1 89 ? -9.076 -12.121 10.679 1.00 76.94 89 GLU A C 1
ATOM 676 O O . GLU A 1 89 ? -9.153 -12.391 11.890 1.00 76.94 89 GLU A O 1
ATOM 681 N N . THR A 1 90 ? -9.879 -11.233 10.080 1.00 73.44 90 THR A N 1
ATOM 682 C CA . THR A 1 90 ? -10.974 -10.486 10.730 1.00 73.44 90 THR A CA 1
ATOM 683 C C . THR A 1 90 ? -12.343 -11.144 10.558 1.00 73.44 90 THR A C 1
ATOM 685 O O . THR A 1 90 ? -13.277 -10.818 11.293 1.00 73.44 90 THR A O 1
ATOM 688 N N . LEU A 1 91 ? -12.469 -12.106 9.638 1.00 67.50 91 LEU A N 1
ATOM 689 C CA . LEU A 1 91 ? -13.734 -12.750 9.298 1.00 67.50 91 LEU A CA 1
ATOM 690 C C . LEU A 1 91 ? -14.368 -13.438 10.521 1.00 67.50 91 LEU A C 1
ATOM 692 O O . LEU A 1 91 ? -13.776 -14.314 11.149 1.00 67.50 91 LEU A O 1
ATOM 696 N N . GLY A 1 92 ? -15.600 -13.042 10.851 1.00 61.56 92 GLY A N 1
ATOM 697 C CA . GLY A 1 92 ? -16.398 -13.657 11.918 1.00 61.56 92 GLY A CA 1
ATOM 698 C C . GLY A 1 92 ? -16.037 -13.229 13.343 1.00 61.56 92 GLY A C 1
ATOM 699 O O . GLY A 1 92 ? -16.639 -13.732 14.293 1.00 61.56 92 GLY A O 1
ATOM 700 N N . LYS A 1 93 ? -15.097 -12.295 13.520 1.00 66.00 93 LYS A N 1
ATOM 701 C CA . LYS A 1 93 ? -14.782 -11.742 14.839 1.00 66.00 93 LYS A CA 1
ATOM 702 C C . LYS A 1 93 ? -15.579 -10.458 15.092 1.00 66.00 93 LYS A C 1
ATOM 704 O O . LYS A 1 93 ? -15.860 -9.688 14.178 1.00 66.00 93 LYS A O 1
ATOM 709 N N . LYS A 1 94 ? -15.984 -10.240 16.345 1.00 64.19 94 LYS A N 1
ATOM 710 C CA . LYS A 1 94 ? -16.758 -9.054 16.735 1.00 64.19 94 LYS A CA 1
ATOM 711 C C . LYS A 1 94 ? -15.856 -7.820 16.654 1.00 64.19 94 LYS A C 1
ATOM 713 O O . LYS A 1 94 ? -14.755 -7.850 17.198 1.00 64.19 94 LYS A O 1
ATOM 718 N N . VAL A 1 95 ? -16.324 -6.769 15.980 1.00 66.62 95 VAL A N 1
ATOM 719 C CA . VAL A 1 95 ? -15.604 -5.491 15.881 1.00 66.62 95 VAL A CA 1
ATOM 720 C C . VAL A 1 95 ? -15.377 -4.963 17.304 1.00 66.62 95 VAL A C 1
ATOM 722 O O . VAL A 1 95 ? -16.353 -4.874 18.052 1.00 66.62 95 VAL A O 1
ATOM 725 N N . PRO A 1 96 ? -14.129 -4.669 17.705 1.00 64.31 96 PRO A N 1
ATOM 726 C CA . PRO A 1 96 ? -13.836 -4.185 19.043 1.00 64.31 96 PRO A CA 1
ATOM 727 C C . PRO A 1 96 ? -14.416 -2.781 19.212 1.00 64.31 96 PRO A C 1
ATOM 729 O O . PRO A 1 96 ? -14.116 -1.873 18.434 1.00 64.31 96 PRO A O 1
ATOM 732 N N . ASP A 1 97 ? -15.237 -2.597 20.240 1.00 64.81 97 ASP A N 1
ATOM 733 C CA . ASP A 1 97 ? -15.810 -1.292 20.584 1.00 64.81 97 ASP A CA 1
ATOM 734 C C . ASP A 1 97 ? -14.914 -0.551 21.594 1.00 64.81 97 ASP A C 1
ATOM 736 O O . ASP A 1 97 ? -14.959 0.677 21.704 1.00 64.81 97 ASP A O 1
ATOM 740 N N . THR A 1 98 ? -14.047 -1.282 22.305 1.00 71.25 98 THR A N 1
ATOM 741 C CA . THR A 1 98 ? -13.147 -0.746 23.339 1.00 71.25 98 THR A CA 1
ATOM 742 C C . THR A 1 98 ? -11.669 -1.020 23.036 1.00 71.25 98 THR A C 1
ATOM 744 O O . THR A 1 98 ? -11.323 -1.947 22.304 1.00 71.25 98 THR A O 1
ATOM 747 N N . LEU A 1 99 ? -10.767 -0.205 23.604 1.00 67.50 99 LEU A N 1
ATOM 748 C CA . LEU A 1 99 ? -9.311 -0.377 23.446 1.00 67.50 99 LEU A CA 1
ATOM 749 C C . LEU A 1 99 ? -8.829 -1.739 23.968 1.00 67.50 99 LEU A C 1
ATOM 751 O O . LEU A 1 99 ? -7.988 -2.374 23.342 1.00 67.50 99 LEU A O 1
ATOM 755 N N . GLU A 1 100 ? -9.414 -2.205 25.071 1.00 66.44 100 GLU A N 1
ATOM 756 C CA . GLU A 1 100 ? -9.067 -3.471 25.725 1.00 66.44 100 GLU A CA 1
ATOM 757 C C . GLU A 1 100 ? -9.416 -4.693 24.849 1.00 66.44 100 GLU A C 1
ATOM 759 O O . GLU A 1 100 ? -8.682 -5.683 24.810 1.00 66.44 100 GLU A O 1
ATOM 764 N N . GLU A 1 101 ? -10.507 -4.608 24.075 1.00 66.00 101 GLU A N 1
ATOM 765 C CA . GLU A 1 101 ? -10.874 -5.615 23.070 1.00 66.00 101 GLU A CA 1
ATOM 766 C C . GLU A 1 101 ? -9.931 -5.591 21.857 1.00 66.00 101 GLU A C 1
ATOM 768 O O . GLU A 1 101 ? -9.567 -6.651 21.347 1.00 66.00 101 GLU A O 1
ATOM 773 N N . GLY A 1 102 ? -9.485 -4.404 21.428 1.00 65.62 102 GLY A N 1
ATOM 774 C CA . GLY A 1 102 ? -8.491 -4.251 20.359 1.00 65.62 102 GLY A CA 1
ATOM 775 C C . GLY A 1 102 ? -7.117 -4.826 20.728 1.00 65.62 102 GLY A C 1
ATOM 776 O O . GLY A 1 102 ? -6.480 -5.485 19.908 1.00 65.62 102 GLY A O 1
ATOM 777 N N . GLU A 1 103 ? -6.675 -4.659 21.979 1.00 66.38 103 GLU A N 1
ATOM 778 C CA . GLU A 1 103 ? -5.409 -5.228 22.469 1.00 66.38 103 GLU A CA 1
ATOM 779 C C . GLU A 1 103 ? -5.427 -6.762 22.532 1.00 66.38 103 GLU A C 1
ATOM 781 O O . GLU A 1 103 ? -4.414 -7.405 22.253 1.00 66.38 103 GLU A O 1
ATOM 786 N N . ARG A 1 104 ? -6.578 -7.375 22.843 1.00 63.28 104 ARG A N 1
ATOM 787 C CA . ARG A 1 104 ? -6.740 -8.840 22.798 1.00 63.28 104 ARG A CA 1
ATOM 788 C C . ARG A 1 104 ? -6.707 -9.412 21.384 1.00 63.28 104 ARG A C 1
ATOM 790 O O . ARG A 1 104 ? -6.372 -10.579 21.232 1.00 63.28 104 ARG A O 1
ATOM 797 N N . PHE A 1 105 ? -7.052 -8.617 20.375 1.00 63.34 105 PHE A N 1
ATOM 798 C CA . PHE A 1 105 ? -6.997 -9.015 18.967 1.00 63.34 105 PHE A CA 1
ATOM 799 C C . PHE A 1 105 ? -5.577 -9.034 18.393 1.00 63.34 105 PHE A C 1
ATOM 801 O O . PHE A 1 105 ? -5.324 -9.747 17.425 1.00 63.34 105 PHE A O 1
ATOM 808 N N . ALA A 1 106 ? -4.672 -8.237 18.967 1.00 56.12 106 ALA A N 1
ATOM 809 C CA . ALA A 1 106 ? -3.274 -8.144 18.552 1.00 56.12 106 ALA A CA 1
ATOM 810 C C . ALA A 1 106 ? -2.365 -9.214 19.191 1.00 56.12 106 ALA A C 1
ATOM 812 O O . ALA A 1 106 ? -1.178 -9.266 18.869 1.00 56.12 106 ALA A O 1
ATOM 813 N N . LYS A 1 107 ? -2.904 -10.023 20.112 1.00 47.53 107 LYS A N 1
ATOM 814 C CA . LYS A 1 107 ? -2.198 -11.069 20.861 1.00 47.53 107 LYS A CA 1
ATOM 815 C C . LYS A 1 107 ? -2.433 -12.444 20.245 1.00 47.53 107 LYS A C 1
ATOM 817 O O . LYS A 1 107 ? -1.461 -13.229 20.238 1.00 47.53 107 LYS A O 1
#

Radius of gyration: 17.67 Å; chains: 1; bounding box: 35×26×55 Å

pLDDT: mean 82.58, std 9.75, range [47.53, 94.31]

Secondary structure (DSSP, 8-state):
-HHHHHHHHHHHHHHHHHHHHHHHHHHHHHS-HHHHHHHHHHHHHHHHHHHHHHHHHHHHHHHS-TTHHHHHHHHHHHHHHHHHTTSPP-TTPPPP-SHHHHHHH--

Organism: Nephila pilipes (NCBI:txid299642)

Sequence (107 aa):
MVWLTIFFSMSGKFFNSASFDTVYIYTAEIFPTVVRNVAVGSSSTWARIGALVAPFIRQVADVTHHSVPMAVPGGLSIISGLLMLLLPETLGKKVPDTLEEGERFAK

Foldseek 3Di:
DVVVVVVVVVVVVVVVVVVVVVVLVVLQQQDAPVCSVVSVVVVVVVVVVVVVCLVVQVVVCVVPHVCRSVVVVVVVVVVVVVVVVVDDDSPPDHRDNDPVVSVVNVD